Protein AF-A0A7Y3A1U8-F1 (afdb_monomer_lite)

Structure (mmCIF, N/CA/C/O backbone):
data_AF-A0A7Y3A1U8-F1
#
_entry.id   AF-A0A7Y3A1U8-F1
#
loop_
_atom_site.group_PDB
_atom_site.id
_atom_site.type_symbol
_atom_site.label_atom_id
_atom_site.label_alt_id
_atom_site.label_comp_id
_atom_site.label_asym_id
_atom_site.label_entity_id
_atom_site.label_seq_id
_atom_site.pdbx_PDB_ins_code
_atom_site.Cartn_x
_atom_site.Cartn_y
_atom_site.Cartn_z
_atom_site.occupancy
_atom_site.B_iso_or_equiv
_atom_site.auth_seq_id
_atom_site.auth_comp_id
_atom_site.auth_asym_id
_atom_site.auth_atom_id
_atom_site.pdbx_PDB_model_num
ATOM 1 N N . TRP A 1 1 ? -1.201 -0.879 -15.574 1.00 84.00 1 TRP A N 1
ATOM 2 C CA . TRP A 1 1 ? -1.845 -0.434 -14.324 1.00 84.00 1 TRP A CA 1
ATOM 3 C C . TRP A 1 1 ? -2.177 -1.609 -13.418 1.00 84.00 1 TRP A C 1
ATOM 5 O O . TRP A 1 1 ? -1.667 -1.647 -12.302 1.00 84.00 1 TRP A O 1
ATOM 15 N N . ASP A 1 2 ? -2.914 -2.598 -13.917 1.00 90.88 2 ASP A N 1
ATOM 16 C CA . ASP A 1 2 ? -3.489 -3.706 -13.135 1.00 90.88 2 ASP A CA 1
ATOM 17 C C . ASP A 1 2 ? -2.477 -4.464 -12.276 1.00 90.88 2 ASP A C 1
ATOM 19 O O . ASP A 1 2 ? -2.671 -4.604 -11.073 1.00 90.88 2 ASP A O 1
ATOM 23 N N . LEU A 1 3 ? -1.332 -4.861 -12.843 1.00 91.19 3 LEU A N 1
ATOM 24 C CA . LEU A 1 3 ? -0.304 -5.600 -12.099 1.00 91.19 3 LEU A CA 1
ATOM 25 C C . LEU A 1 3 ? 0.225 -4.830 -10.876 1.00 91.19 3 LEU A C 1
ATOM 27 O O . LEU A 1 3 ? 0.515 -5.423 -9.838 1.00 91.19 3 LEU A O 1
ATOM 31 N N . SER A 1 4 ? 0.354 -3.505 -10.982 1.00 92.12 4 SER A N 1
ATOM 32 C CA . SER A 1 4 ? 0.800 -2.672 -9.861 1.00 92.12 4 SER A CA 1
ATOM 33 C C . SER A 1 4 ? -0.253 -2.618 -8.758 1.00 92.12 4 SER A C 1
ATOM 35 O O . SER A 1 4 ? 0.114 -2.648 -7.586 1.00 92.12 4 SER A O 1
ATOM 37 N N . VAL A 1 5 ? -1.534 -2.539 -9.129 1.00 94.38 5 VAL A N 1
ATOM 38 C CA . VAL A 1 5 ? -2.655 -2.499 -8.183 1.00 94.38 5 VAL A CA 1
ATOM 39 C C . VAL A 1 5 ? -2.811 -3.856 -7.501 1.00 94.38 5 VAL A C 1
ATOM 41 O O . VAL A 1 5 ? -2.813 -3.913 -6.279 1.00 94.38 5 VAL A O 1
ATOM 44 N N . LEU A 1 6 ? -2.811 -4.956 -8.261 1.00 94.94 6 LEU A N 1
ATOM 45 C CA . LEU A 1 6 ? -2.920 -6.320 -7.732 1.00 94.94 6 LEU A CA 1
ATOM 46 C C . LEU A 1 6 ? -1.840 -6.635 -6.691 1.00 94.94 6 LEU A C 1
ATOM 48 O O . LEU A 1 6 ? -2.123 -7.222 -5.646 1.00 94.94 6 LEU A O 1
ATOM 52 N N . ARG A 1 7 ? -0.599 -6.198 -6.934 1.00 94.56 7 ARG A N 1
ATOM 53 C CA . ARG A 1 7 ? 0.493 -6.336 -5.961 1.00 94.56 7 ARG A CA 1
ATOM 54 C C . ARG A 1 7 ? 0.229 -5.560 -4.673 1.00 94.56 7 ARG A C 1
ATOM 56 O O . ARG A 1 7 ? 0.497 -6.086 -3.596 1.00 94.56 7 ARG A O 1
ATOM 63 N N . ALA A 1 8 ? -0.285 -4.334 -4.767 1.00 95.62 8 ALA A N 1
ATOM 64 C CA . ALA A 1 8 ? -0.657 -3.551 -3.591 1.00 95.62 8 ALA A CA 1
ATOM 65 C C . ALA A 1 8 ? -1.817 -4.215 -2.828 1.00 95.62 8 ALA A C 1
ATOM 67 O O . ALA A 1 8 ? -1.744 -4.362 -1.610 1.00 95.62 8 ALA A O 1
ATOM 68 N N . THR A 1 9 ? -2.832 -4.712 -3.540 1.00 95.81 9 THR A N 1
ATOM 69 C CA . THR A 1 9 ? -3.963 -5.449 -2.960 1.00 95.81 9 THR A CA 1
ATOM 70 C C . THR A 1 9 ? -3.511 -6.704 -2.217 1.00 95.81 9 THR A C 1
ATOM 72 O O . THR A 1 9 ? -4.011 -6.973 -1.129 1.00 95.81 9 THR A O 1
ATOM 75 N N . SER A 1 10 ? -2.535 -7.454 -2.741 1.00 95.62 10 SER A N 1
ATOM 76 C CA . SER A 1 10 ? -1.974 -8.619 -2.041 1.00 95.62 10 SER A CA 1
ATOM 77 C C . SER A 1 10 ? -1.355 -8.256 -0.687 1.00 95.62 10 SER A C 1
ATOM 79 O O . SER A 1 10 ? -1.464 -9.044 0.252 1.00 95.62 10 SER A O 1
ATOM 81 N N . VAL A 1 11 ? -0.712 -7.090 -0.576 1.00 94.75 11 VAL A N 1
ATOM 82 C CA . VAL A 1 11 ? -0.141 -6.614 0.693 1.00 94.75 11 VAL A CA 1
ATOM 83 C C . VAL A 1 11 ? -1.247 -6.163 1.645 1.00 94.75 11 VAL A C 1
ATOM 85 O O . VAL A 1 11 ? -1.227 -6.547 2.808 1.00 94.75 11 VAL A O 1
ATOM 88 N N . VAL A 1 12 ? -2.242 -5.420 1.152 1.00 96.19 12 VAL A N 1
ATOM 89 C CA . VAL A 1 12 ? -3.402 -4.991 1.953 1.00 96.19 12 VAL A CA 1
ATOM 90 C C . VAL A 1 12 ? -4.164 -6.186 2.524 1.00 96.19 12 VAL A C 1
ATOM 92 O O . VAL A 1 12 ? -4.421 -6.211 3.721 1.00 96.19 12 VAL A O 1
ATOM 95 N N . ARG A 1 13 ? -4.430 -7.222 1.716 1.00 95.94 13 ARG A N 1
ATOM 96 C CA . ARG A 1 13 ? -5.051 -8.467 2.201 1.00 95.94 13 ARG A CA 1
ATOM 97 C C . ARG A 1 13 ? -4.230 -9.121 3.302 1.00 95.94 13 ARG A C 1
ATOM 99 O O . ARG A 1 13 ? -4.775 -9.529 4.312 1.00 95.94 13 ARG A O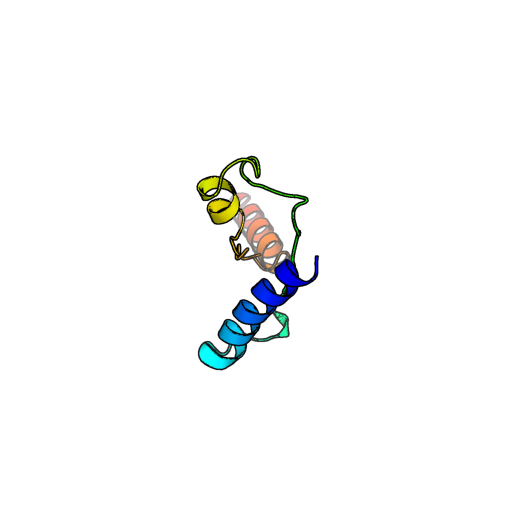 1
ATOM 106 N N . ARG A 1 14 ? -2.902 -9.163 3.160 1.00 96.31 14 ARG A N 1
ATOM 107 C CA . ARG A 1 14 ? -2.030 -9.695 4.215 1.00 96.31 14 ARG A CA 1
ATOM 108 C C . ARG A 1 14 ? -2.124 -8.874 5.508 1.00 96.31 14 ARG A C 1
ATOM 110 O O . ARG A 1 14 ? -2.102 -9.476 6.577 1.00 96.31 14 ARG A O 1
ATOM 117 N N . LEU A 1 15 ? -2.209 -7.544 5.420 1.00 95.81 15 LEU A N 1
ATOM 118 C CA . LEU A 1 15 ? -2.386 -6.660 6.582 1.00 95.81 15 LEU A CA 1
ATOM 119 C C . LEU A 1 15 ? -3.727 -6.896 7.280 1.00 95.81 15 LEU A C 1
ATOM 121 O O . LEU A 1 15 ? -3.766 -6.981 8.502 1.00 95.81 15 LEU A O 1
ATOM 125 N N . GLN A 1 16 ? -4.791 -7.074 6.505 1.00 96.25 16 GLN A N 1
ATOM 126 C CA . GLN A 1 16 ? -6.109 -7.416 7.021 1.00 96.25 16 GLN A CA 1
ATOM 127 C C . GLN A 1 16 ? -6.116 -8.820 7.654 1.00 96.25 16 GLN A C 1
ATOM 129 O O . GLN A 1 16 ? -6.349 -8.960 8.846 1.00 96.25 16 GLN A O 1
ATOM 134 N N . ASP A 1 17 ? -5.769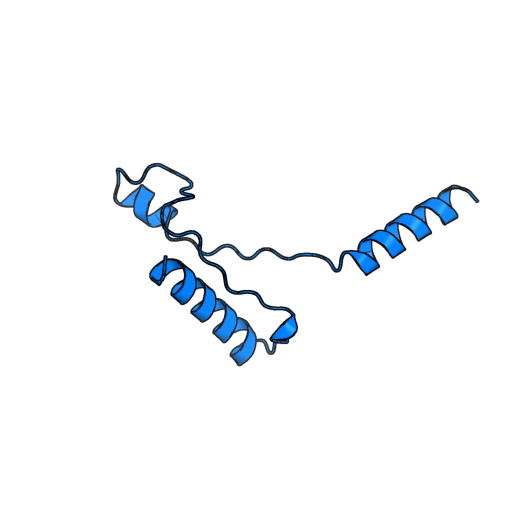 -9.858 6.892 1.00 96.69 17 ASP A N 1
ATOM 135 C CA . ASP A 1 17 ? -5.983 -11.258 7.284 1.00 96.69 17 ASP A CA 1
ATOM 136 C C . ASP A 1 17 ? -5.019 -11.763 8.370 1.00 96.69 17 ASP A C 1
ATOM 138 O O . ASP A 1 17 ? -5.317 -12.733 9.066 1.00 96.69 17 ASP A O 1
ATOM 142 N N . LYS A 1 18 ? -3.809 -11.191 8.469 1.00 97.44 18 LYS A N 1
ATOM 143 C CA . LYS A 1 18 ? -2.774 -11.657 9.417 1.00 97.44 18 LYS A CA 1
ATOM 144 C C . LYS A 1 18 ? -2.496 -10.703 10.563 1.00 97.44 18 LYS A C 1
ATOM 146 O O . LYS A 1 18 ? -1.977 -11.157 11.576 1.00 97.44 18 LYS A O 1
ATOM 151 N N . PHE A 1 19 ? -2.773 -9.417 10.386 1.00 96.25 19 PHE A N 1
ATOM 152 C CA . PHE A 1 19 ? -2.463 -8.392 11.382 1.00 96.25 19 PHE A CA 1
ATOM 153 C C . PHE A 1 19 ? -3.708 -7.640 11.859 1.00 96.25 19 PHE A C 1
ATOM 155 O O . PHE A 1 19 ? -3.566 -6.695 12.628 1.00 96.25 19 PHE A O 1
ATOM 162 N N . ASP A 1 20 ? -4.898 -8.060 11.413 1.00 96.19 20 ASP A N 1
ATOM 163 C CA . ASP A 1 20 ? -6.203 -7.540 11.833 1.00 96.19 20 ASP A CA 1
ATOM 164 C C . ASP A 1 20 ? -6.322 -6.014 11.692 1.00 96.19 20 ASP A C 1
ATOM 166 O O . ASP A 1 20 ? -6.951 -5.310 12.483 1.00 96.19 20 ASP A O 1
ATOM 170 N N . VAL A 1 21 ? -5.656 -5.464 10.670 1.00 95.44 21 VAL A N 1
ATOM 171 C CA . VAL A 1 21 ? -5.737 -4.033 10.394 1.00 95.44 21 VAL A CA 1
ATOM 172 C C . VAL A 1 21 ? -7.103 -3.731 9.792 1.00 95.44 21 VAL A C 1
ATOM 174 O O . VAL A 1 21 ? -7.471 -4.281 8.754 1.00 95.44 21 VAL A O 1
ATOM 177 N N . ALA A 1 22 ? -7.820 -2.814 10.440 1.00 95.50 22 ALA A N 1
ATOM 178 C CA . ALA A 1 22 ? -9.161 -2.403 10.054 1.00 95.50 22 ALA A CA 1
ATOM 179 C C . ALA A 1 22 ? -9.226 -1.985 8.562 1.00 95.50 22 ALA A C 1
ATOM 181 O O . ALA A 1 22 ? -8.471 -1.086 8.159 1.00 95.50 22 ALA A O 1
ATOM 182 N N . PRO A 1 23 ? -10.081 -2.617 7.730 1.00 93.62 23 PRO A N 1
ATOM 183 C CA . PRO A 1 23 ? -10.119 -2.385 6.284 1.00 93.62 23 PRO A CA 1
ATOM 184 C C . PRO A 1 23 ? -10.357 -0.926 5.887 1.00 93.62 23 PRO A C 1
ATOM 186 O O . PRO A 1 23 ? -9.787 -0.451 4.909 1.00 93.62 23 PRO A O 1
ATOM 189 N N . GLU A 1 24 ? -11.140 -0.186 6.670 1.00 93.69 24 GLU A N 1
ATOM 190 C CA . GLU A 1 24 ? -11.439 1.231 6.458 1.00 93.69 24 GLU A CA 1
ATOM 191 C C . GLU A 1 24 ? -10.209 2.147 6.583 1.00 93.69 24 GLU A C 1
ATOM 193 O O . GLU A 1 24 ? -10.239 3.291 6.134 1.00 93.69 24 GLU A O 1
ATOM 198 N N . LYS A 1 25 ? -9.107 1.650 7.162 1.00 92.00 25 LYS A N 1
ATOM 199 C CA . LYS A 1 25 ? -7.827 2.369 7.281 1.00 92.00 25 LYS A CA 1
ATOM 200 C C . LYS A 1 25 ? -6.838 2.024 6.165 1.00 92.00 25 LYS A C 1
ATOM 202 O O . LYS A 1 25 ? -5.719 2.537 6.166 1.00 92.00 25 LYS A O 1
ATOM 207 N N . LEU A 1 26 ? -7.204 1.139 5.237 1.00 94.56 26 LEU A N 1
ATOM 208 C CA . LEU A 1 26 ? -6.309 0.613 4.210 1.00 94.56 26 LEU A CA 1
ATOM 209 C C . LEU A 1 26 ? -6.733 1.076 2.816 1.00 94.56 26 LEU A C 1
ATOM 211 O O . LEU A 1 26 ? -7.888 0.965 2.421 1.00 94.56 26 LEU A O 1
ATOM 215 N N . ILE A 1 27 ? -5.763 1.536 2.024 1.00 94.19 27 ILE A N 1
ATOM 216 C CA . ILE A 1 27 ? -5.970 1.910 0.621 1.00 94.19 27 ILE A CA 1
ATOM 217 C C . ILE A 1 27 ? -4.932 1.183 -0.236 1.00 94.19 27 ILE A C 1
ATOM 219 O O . ILE A 1 27 ? -3.726 1.388 -0.083 1.00 94.19 27 ILE A O 1
ATOM 223 N N . ALA A 1 28 ? -5.391 0.350 -1.172 1.00 95.12 28 ALA A N 1
ATOM 224 C CA . ALA A 1 28 ? -4.536 -0.254 -2.191 1.00 95.12 28 ALA A CA 1
ATOM 225 C C . ALA A 1 28 ? -4.489 0.650 -3.429 1.00 95.12 28 ALA A C 1
ATOM 227 O O . ALA A 1 28 ? -5.516 0.933 -4.038 1.00 95.12 28 ALA A O 1
ATOM 228 N N . SER A 1 29 ? -3.295 1.080 -3.834 1.00 94.06 29 SER A N 1
ATOM 229 C CA . SER A 1 29 ? -3.108 1.879 -5.049 1.00 94.06 29 SER A CA 1
ATOM 230 C C . SER A 1 29 ? -1.886 1.415 -5.837 1.00 94.06 29 SER A C 1
ATOM 232 O O . SER A 1 29 ? -0.923 0.883 -5.285 1.00 94.06 29 SER A O 1
ATOM 234 N N . GLY A 1 30 ? -1.931 1.605 -7.154 1.00 93.19 30 GLY A N 1
ATOM 235 C CA . GLY A 1 30 ? -0.840 1.287 -8.070 1.00 93.19 30 GLY A CA 1
ATOM 236 C C . GLY A 1 30 ? -0.536 2.478 -8.968 1.00 93.19 30 GLY A C 1
ATOM 237 O O . GLY A 1 30 ? -1.421 3.279 -9.240 1.00 93.19 30 GLY A O 1
ATOM 238 N N . ARG A 1 31 ? 0.716 2.604 -9.420 1.00 92.31 31 ARG A N 1
ATOM 239 C CA . ARG A 1 31 ? 1.163 3.720 -10.283 1.00 92.31 31 ARG A CA 1
ATOM 240 C C . ARG A 1 31 ? 1.749 3.272 -11.621 1.00 92.31 31 ARG A C 1
ATOM 242 O O . ARG A 1 31 ? 2.229 4.088 -12.403 1.00 92.31 31 ARG A O 1
ATOM 249 N N . SER A 1 32 ? 1.670 1.968 -11.905 1.00 90.19 32 SER A N 1
ATOM 250 C CA . SER A 1 32 ? 2.198 1.360 -13.131 1.00 90.19 32 SER A CA 1
ATOM 251 C C . SER A 1 32 ? 3.661 1.782 -13.386 1.00 90.19 32 SER A C 1
ATOM 253 O O . SER A 1 32 ? 4.414 2.048 -12.451 1.00 90.19 32 SER A O 1
ATOM 255 N N . SER A 1 33 ? 4.071 1.836 -14.649 1.00 88.25 33 SER A N 1
ATOM 256 C CA . SER A 1 33 ? 5.379 2.306 -15.110 1.00 88.25 33 SER A CA 1
ATOM 257 C C . SER A 1 33 ? 5.527 3.833 -15.170 1.00 88.25 33 SER A C 1
ATOM 259 O O . SER A 1 33 ? 6.593 4.297 -15.555 1.00 88.25 33 SER A O 1
ATOM 261 N N . TYR A 1 34 ? 4.504 4.615 -14.804 1.00 90.88 34 TYR A N 1
ATOM 262 C CA . TYR A 1 34 ? 4.509 6.078 -14.967 1.00 90.88 34 TYR A CA 1
ATOM 263 C C . TYR A 1 34 ? 5.293 6.822 -13.884 1.00 90.88 34 TYR A C 1
ATOM 265 O O . TYR A 1 34 ? 5.560 8.009 -14.031 1.00 90.88 34 TYR A O 1
ATOM 273 N N . GLN A 1 35 ? 5.668 6.143 -12.796 1.00 89.94 35 GLN A N 1
ATOM 274 C CA . GLN A 1 35 ? 6.463 6.743 -11.723 1.00 89.94 35 GLN A CA 1
ATOM 275 C C . GLN A 1 35 ? 7.644 5.841 -11.308 1.00 89.94 35 GLN A C 1
ATOM 277 O O . GLN A 1 35 ? 7.659 5.288 -10.196 1.00 89.94 35 GLN A O 1
ATOM 282 N N . PRO A 1 36 ? 8.629 5.640 -12.203 1.00 91.88 36 PRO A N 1
ATOM 283 C CA . PRO A 1 36 ? 9.836 4.879 -11.893 1.00 91.88 36 PRO A CA 1
ATOM 284 C C . PRO A 1 36 ? 10.733 5.633 -10.891 1.00 91.88 36 PRO A C 1
ATOM 286 O O . PRO A 1 36 ? 10.623 6.846 -10.745 1.00 91.88 36 PRO A O 1
ATOM 289 N N . LEU A 1 37 ? 11.604 4.919 -10.163 1.00 91.31 37 LEU A N 1
ATOM 290 C CA . LEU A 1 37 ? 12.709 5.565 -9.419 1.00 91.31 37 LEU A CA 1
ATOM 291 C C . LEU A 1 37 ? 13.933 5.776 -10.293 1.00 91.31 37 LEU A C 1
ATOM 293 O O . LEU A 1 37 ? 14.700 6.698 -10.059 1.00 91.31 37 LEU A O 1
ATOM 297 N N . VAL A 1 38 ? 14.142 4.841 -11.212 1.00 94.88 38 VAL A N 1
ATOM 298 C CA . VAL A 1 38 ? 15.309 4.735 -12.083 1.00 94.88 38 VAL A CA 1
ATOM 299 C C . VAL A 1 38 ? 14.839 4.303 -13.465 1.00 94.88 38 VAL A C 1
ATOM 301 O O . VAL A 1 38 ? 13.758 3.723 -13.591 1.00 94.88 38 VAL A O 1
ATOM 304 N N . ASP A 1 39 ? 15.634 4.534 -14.498 1.00 94.62 39 ASP A N 1
ATOM 305 C CA . ASP A 1 39 ? 15.249 4.189 -15.868 1.00 94.62 39 ASP A CA 1
ATOM 306 C C . ASP A 1 39 ? 15.052 2.679 -16.055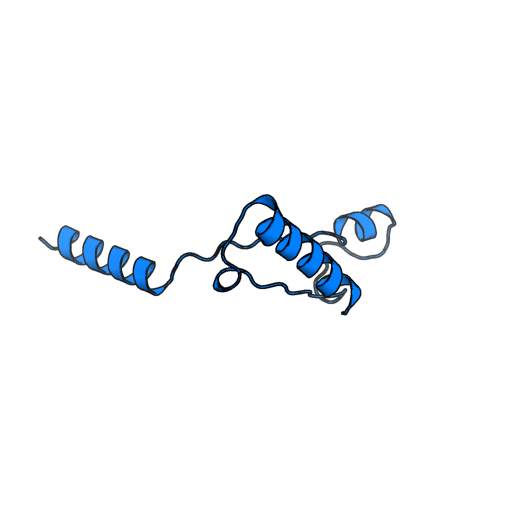 1.00 94.62 39 ASP A C 1
ATOM 308 O O . ASP A 1 39 ? 15.712 1.865 -15.424 1.00 94.62 39 ASP A O 1
ATOM 312 N N . ASN A 1 40 ? 14.119 2.253 -16.911 1.00 91.12 40 ASN A N 1
ATOM 313 C CA . ASN A 1 40 ? 13.811 0.824 -17.118 1.00 91.12 40 ASN A CA 1
ATOM 314 C C . ASN A 1 40 ? 14.764 0.116 -18.108 1.00 91.12 40 ASN A C 1
ATOM 316 O O . ASN A 1 40 ? 14.387 -0.880 -18.734 1.00 91.12 40 ASN A O 1
ATOM 320 N N . ASP A 1 41 ? 15.992 0.602 -18.234 1.00 95.38 41 ASP A N 1
ATOM 321 C CA . ASP A 1 41 ? 17.011 0.164 -19.194 1.00 95.38 41 ASP A CA 1
ATOM 322 C C . ASP A 1 41 ? 17.623 -1.209 -18.847 1.00 95.38 41 ASP A C 1
ATOM 324 O O . ASP A 1 41 ? 17.736 -2.087 -19.704 1.00 95.38 41 ASP A O 1
ATOM 328 N N . SER A 1 42 ? 17.910 -1.475 -17.573 1.00 96.56 42 SER A N 1
ATOM 329 C CA . SER A 1 42 ? 18.575 -2.697 -17.118 1.00 96.56 42 SER A CA 1
ATOM 330 C C . SER A 1 42 ? 17.650 -3.636 -16.340 1.00 96.56 42 SER A C 1
ATOM 332 O O . SER A 1 42 ? 16.595 -3.258 -15.816 1.00 96.56 42 SER A O 1
ATOM 334 N N . ARG A 1 43 ? 18.047 -4.913 -16.248 1.00 95.81 43 ARG A N 1
ATOM 335 C CA . ARG A 1 43 ? 17.334 -5.914 -15.437 1.00 95.81 43 ARG A CA 1
ATOM 336 C C . ARG A 1 43 ? 17.308 -5.506 -13.962 1.00 95.81 43 ARG A C 1
ATOM 338 O O . ARG A 1 43 ? 16.249 -5.599 -13.336 1.00 95.81 43 ARG A O 1
ATOM 345 N N . GLU A 1 44 ? 18.440 -5.010 -13.466 1.00 96.00 44 GLU A N 1
ATOM 346 C CA . GLU A 1 44 ? 18.613 -4.443 -12.128 1.00 96.00 44 GLU A CA 1
ATOM 347 C C . GLU A 1 44 ? 17.618 -3.301 -11.883 1.00 96.00 44 GLU A C 1
ATOM 349 O O . GLU A 1 44 ? 16.866 -3.310 -10.908 1.00 96.00 44 GLU A O 1
ATOM 354 N N . ASN A 1 45 ? 17.535 -2.339 -12.805 1.00 95.31 45 ASN A N 1
ATOM 355 C CA . ASN A 1 45 ? 16.687 -1.161 -12.635 1.00 95.31 45 ASN A CA 1
ATOM 356 C C . ASN A 1 45 ? 15.202 -1.504 -12.672 1.00 95.31 45 ASN A C 1
ATOM 358 O O . ASN A 1 45 ? 14.431 -1.064 -11.814 1.00 95.31 45 ASN A O 1
ATOM 362 N N . ARG A 1 46 ? 14.801 -2.390 -13.590 1.00 92.19 46 ARG A N 1
ATOM 363 C CA . ARG A 1 46 ? 13.438 -2.929 -13.606 1.00 92.19 46 ARG A CA 1
ATOM 364 C C . ARG A 1 46 ? 13.110 -3.650 -12.299 1.00 92.19 46 ARG A C 1
ATOM 366 O O . ARG A 1 46 ? 11.972 -3.567 -11.842 1.00 92.19 46 ARG A O 1
ATOM 373 N N . ALA A 1 47 ? 14.065 -4.355 -11.687 1.00 92.69 47 ALA A N 1
ATOM 374 C CA . ALA A 1 47 ? 13.862 -4.982 -10.381 1.00 92.69 47 ALA A CA 1
ATOM 375 C C . ALA A 1 47 ? 13.652 -3.944 -9.272 1.00 92.69 47 ALA A C 1
ATOM 377 O O . ALA A 1 47 ? 12.677 -4.059 -8.530 1.00 92.69 47 ALA A O 1
ATOM 378 N N . ARG A 1 48 ? 14.469 -2.883 -9.232 1.00 93.19 48 ARG A N 1
ATOM 379 C CA . ARG A 1 48 ? 14.311 -1.760 -8.288 1.00 93.19 48 ARG A CA 1
ATOM 380 C C . ARG A 1 48 ? 12.959 -1.048 -8.431 1.00 93.19 48 ARG A C 1
ATOM 382 O O . ARG A 1 48 ? 12.339 -0.669 -7.437 1.00 93.19 48 ARG A O 1
ATOM 389 N N . ASN A 1 49 ? 12.455 -0.913 -9.657 1.00 92.94 49 ASN A N 1
ATOM 390 C CA . ASN A 1 49 ? 11.158 -0.287 -9.919 1.00 92.94 49 ASN A CA 1
ATOM 391 C C . ASN A 1 49 ? 9.957 -1.148 -9.490 1.00 92.94 49 ASN A C 1
ATOM 393 O O . ASN A 1 49 ? 8.908 -0.593 -9.162 1.00 92.94 49 ASN A O 1
ATOM 397 N N . ARG A 1 50 ? 10.097 -2.480 -9.410 1.00 91.50 50 ARG A N 1
ATOM 398 C CA . ARG A 1 50 ? 9.055 -3.409 -8.926 1.00 91.50 50 ARG A CA 1
ATOM 399 C C . ARG A 1 50 ? 8.957 -3.422 -7.392 1.00 91.50 50 ARG A C 1
ATOM 401 O O . ARG A 1 50 ? 9.058 -4.480 -6.768 1.00 91.50 50 ARG A O 1
ATOM 408 N N . ARG A 1 51 ? 8.709 -2.259 -6.786 1.00 91.44 51 ARG A N 1
ATOM 409 C CA . ARG A 1 51 ? 8.565 -2.070 -5.330 1.00 91.44 51 ARG A CA 1
ATOM 410 C C . ARG A 1 51 ? 7.118 -1.794 -4.918 1.00 91.44 51 ARG A C 1
ATOM 412 O O . ARG A 1 51 ? 6.353 -1.227 -5.693 1.00 91.44 51 ARG A O 1
ATOM 419 N N . THR A 1 52 ? 6.778 -2.123 -3.675 1.00 91.19 52 THR A N 1
ATOM 420 C CA . THR A 1 52 ? 5.546 -1.666 -3.012 1.00 91.19 52 THR A CA 1
ATOM 421 C C . THR A 1 52 ? 5.934 -0.665 -1.926 1.00 91.19 52 THR A C 1
ATOM 423 O O . THR A 1 52 ? 6.848 -0.932 -1.153 1.00 91.19 52 THR A O 1
ATOM 426 N N . ARG A 1 53 ? 5.278 0.500 -1.883 1.00 91.88 53 ARG A N 1
ATOM 427 C CA . ARG A 1 53 ? 5.478 1.511 -0.833 1.00 91.88 53 ARG A CA 1
ATOM 428 C C . ARG A 1 53 ? 4.278 1.504 0.105 1.00 91.88 53 ARG A C 1
ATOM 430 O O . ARG A 1 53 ? 3.150 1.501 -0.374 1.00 91.88 53 ARG A O 1
ATOM 437 N N . ILE A 1 54 ? 4.535 1.557 1.408 1.00 92.75 54 ILE A N 1
ATOM 438 C CA . ILE A 1 54 ? 3.514 1.775 2.436 1.00 92.75 54 ILE A CA 1
ATOM 439 C C . ILE A 1 54 ? 3.661 3.223 2.897 1.00 92.75 54 ILE A C 1
ATOM 441 O O . ILE A 1 54 ? 4.763 3.652 3.234 1.00 92.75 54 ILE A O 1
ATOM 445 N N . VAL A 1 55 ? 2.573 3.986 2.848 1.00 92.19 55 VAL A N 1
ATOM 446 C CA . VAL A 1 55 ? 2.531 5.374 3.316 1.00 92.19 55 VAL A CA 1
ATOM 447 C C . VAL A 1 55 ? 1.577 5.413 4.497 1.00 92.19 55 VAL A C 1
ATOM 449 O O . VAL A 1 55 ? 0.410 5.061 4.349 1.00 92.19 55 VAL A O 1
ATOM 452 N N . ILE A 1 56 ? 2.084 5.803 5.662 1.00 91.31 56 ILE A N 1
ATOM 453 C CA . ILE A 1 56 ? 1.284 5.955 6.876 1.00 91.31 56 ILE A CA 1
ATOM 454 C C . ILE A 1 56 ? 0.875 7.419 6.948 1.00 91.31 56 ILE A C 1
ATOM 456 O O . ILE A 1 56 ? 1.731 8.297 7.044 1.00 91.31 56 ILE A O 1
ATOM 460 N N . LEU A 1 57 ? -0.426 7.671 6.857 1.00 89.81 57 LEU A N 1
ATOM 461 C CA . LEU A 1 57 ? -0.981 9.009 6.999 1.00 89.81 57 LEU A CA 1
ATOM 462 C C . LEU A 1 57 ? -1.500 9.169 8.433 1.00 89.81 57 LEU A C 1
ATOM 464 O O . LEU A 1 57 ? -2.272 8.318 8.886 1.00 89.81 57 LEU A O 1
ATOM 468 N N . PRO A 1 58 ? -1.089 10.216 9.166 1.00 86.56 58 PRO A N 1
ATOM 469 C CA . PRO A 1 58 ? -1.705 10.528 10.446 1.00 86.56 58 PRO A CA 1
ATOM 470 C C . PRO A 1 58 ? -3.160 10.961 10.229 1.00 86.56 58 PRO A C 1
ATOM 472 O O . PRO A 1 58 ? -3.525 11.460 9.163 1.00 86.56 58 PRO A O 1
ATOM 475 N N . ASN A 1 59 ? -4.000 10.791 11.252 1.00 85.94 59 ASN A N 1
ATOM 476 C CA . ASN A 1 59 ? -5.328 11.397 11.240 1.00 85.94 59 ASN A CA 1
ATOM 477 C C . ASN A 1 59 ? -5.147 12.923 11.263 1.00 85.94 59 ASN A C 1
ATOM 479 O O . ASN A 1 59 ? -4.667 13.472 12.254 1.00 85.94 59 ASN A O 1
ATOM 483 N N . ILE A 1 60 ? -5.496 13.563 10.149 1.00 84.62 60 ILE A N 1
ATOM 484 C CA . ILE A 1 60 ? -5.271 14.989 9.909 1.00 84.62 60 ILE A CA 1
ATOM 485 C C . ILE A 1 60 ? -6.045 15.843 10.922 1.00 84.62 60 ILE A C 1
ATOM 487 O O . ILE A 1 60 ? -5.493 16.801 11.453 1.00 84.62 60 ILE A O 1
ATOM 491 N N . ASP A 1 61 ? -7.273 15.454 11.269 1.00 83.62 61 ASP A N 1
ATOM 492 C CA . ASP A 1 61 ? -8.101 16.191 12.230 1.00 83.62 61 ASP A CA 1
ATOM 493 C C . ASP A 1 61 ? -7.484 16.167 13.632 1.00 83.62 61 ASP A C 1
ATOM 495 O O . ASP A 1 61 ? -7.357 17.199 14.288 1.00 83.62 61 ASP A O 1
ATOM 499 N N . LYS A 1 62 ? -7.023 14.989 14.078 1.00 82.19 62 LYS A N 1
ATOM 500 C CA . LYS A 1 62 ? -6.293 14.852 15.348 1.00 82.19 62 LYS A CA 1
ATOM 501 C C . LYS A 1 62 ? -4.974 15.611 15.324 1.00 82.19 62 LYS A C 1
ATOM 503 O O . LYS A 1 62 ? -4.606 16.202 16.332 1.00 82.19 62 LYS A O 1
ATOM 508 N N . PHE A 1 63 ? -4.270 15.588 14.195 1.00 85.44 63 PHE A N 1
ATOM 509 C CA . PHE A 1 63 ? -3.021 16.320 14.030 1.00 85.44 63 PHE A CA 1
ATOM 510 C C . 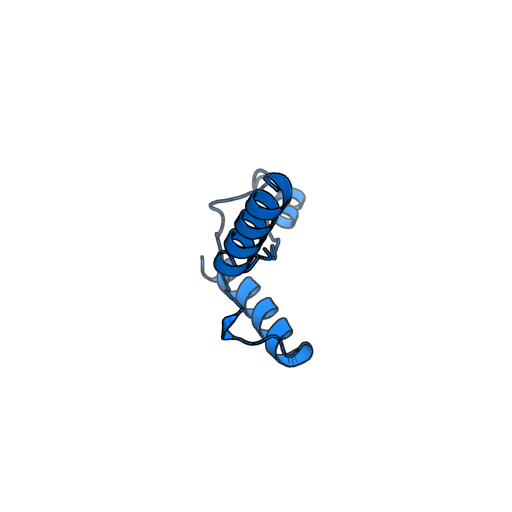PHE A 1 63 ? -3.240 17.829 14.202 1.00 85.44 63 PHE A C 1
ATOM 512 O O . PHE A 1 63 ? -2.559 18.446 15.014 1.00 85.44 63 PHE A O 1
ATOM 519 N N . PHE A 1 64 ? -4.237 18.415 13.532 1.00 86.50 64 PHE A N 1
ATOM 520 C CA . PHE A 1 64 ? -4.554 19.838 13.692 1.00 86.50 64 PHE A CA 1
ATOM 521 C C . PHE A 1 64 ? -5.060 20.185 15.095 1.00 86.50 64 PHE A C 1
ATOM 523 O O . PHE A 1 64 ? -4.693 21.228 15.629 1.00 86.50 64 PHE A O 1
ATOM 530 N N . ALA A 1 65 ? -5.854 19.314 15.722 1.00 87.06 65 ALA A N 1
ATOM 531 C CA . ALA A 1 65 ? -6.291 19.518 17.101 1.00 87.06 65 ALA A CA 1
ATOM 532 C C . ALA A 1 65 ? -5.108 19.576 18.086 1.00 87.06 65 ALA A C 1
ATOM 534 O O . ALA A 1 65 ? -5.093 20.441 18.959 1.00 87.06 65 ALA A O 1
ATOM 535 N N . LEU A 1 66 ? -4.107 18.702 17.919 1.00 85.94 66 LEU A N 1
ATOM 536 C CA . LEU A 1 66 ? -2.883 18.706 18.728 1.00 85.94 66 LEU A CA 1
ATOM 537 C C . LEU A 1 66 ? -2.061 19.981 18.506 1.00 85.94 66 LEU A C 1
ATOM 539 O O . LEU A 1 66 ? -1.732 20.657 19.476 1.00 85.94 66 LEU A O 1
ATOM 543 N N . MET A 1 67 ? -1.819 20.359 17.248 1.00 84.94 67 MET A N 1
ATOM 544 C CA . MET A 1 67 ? -1.078 21.584 16.914 1.00 84.94 67 MET A CA 1
ATOM 545 C C . MET A 1 67 ? -1.734 22.838 17.508 1.00 84.94 67 MET A C 1
ATOM 547 O O . MET A 1 67 ? -1.056 23.680 18.090 1.00 84.94 67 MET A O 1
ATOM 551 N N . ASN A 1 68 ? -3.064 22.941 17.417 1.00 84.88 68 ASN A N 1
ATOM 552 C CA . ASN A 1 68 ? -3.805 24.060 17.998 1.00 84.88 68 ASN A CA 1
ATOM 553 C C . ASN A 1 68 ? -3.726 24.059 19.531 1.00 84.88 68 ASN A C 1
ATOM 555 O O . ASN A 1 68 ? -3.635 25.122 20.137 1.00 84.88 68 ASN A O 1
ATOM 559 N N . SER A 1 69 ? -3.768 22.886 20.172 1.00 80.44 69 SER A N 1
ATOM 560 C CA . SER A 1 69 ? -3.637 22.795 21.631 1.00 80.44 69 SER A CA 1
ATOM 561 C C . SER A 1 69 ? -2.248 23.220 22.116 1.00 80.44 69 SER A C 1
ATOM 563 O O . SER A 1 69 ? -2.156 23.984 23.072 1.00 80.44 69 SER A O 1
ATOM 565 N N . GLU A 1 70 ? -1.184 22.822 21.412 1.00 76.44 70 GLU A N 1
ATOM 566 C CA . GLU A 1 70 ? 0.189 23.244 21.710 1.00 76.44 70 GLU A CA 1
ATOM 567 C C . GLU A 1 70 ? 0.370 24.757 21.523 1.00 76.44 70 GLU A C 1
ATOM 569 O O . GLU A 1 70 ? 1.001 25.412 22.351 1.00 76.44 70 GLU A O 1
ATOM 574 N N . GLU A 1 71 ? -0.227 25.337 20.477 1.00 7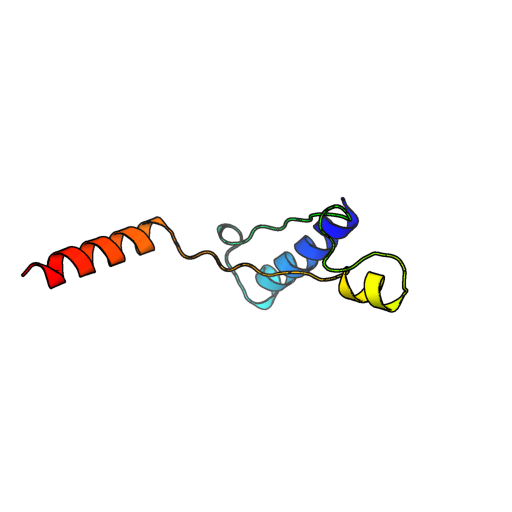5.31 71 GLU A N 1
ATOM 575 C CA . GLU A 1 71 ? -0.172 26.783 20.236 1.00 75.31 71 GLU A CA 1
ATOM 576 C C . GLU A 1 71 ? -0.899 27.588 21.327 1.00 75.31 71 GLU A C 1
ATOM 578 O O . GLU A 1 71 ? -0.449 28.670 21.709 1.00 75.31 71 GLU A O 1
ATOM 583 N N . MET A 1 72 ? -2.004 27.061 21.863 1.00 66.56 72 MET A N 1
ATOM 584 C CA . MET A 1 72 ? -2.733 27.691 22.967 1.00 66.56 72 MET A CA 1
ATOM 585 C C . MET A 1 72 ? -1.992 27.573 24.305 1.00 66.56 72 MET A C 1
ATOM 587 O O . MET A 1 72 ? -2.012 28.526 25.082 1.00 66.56 72 MET A O 1
ATOM 591 N N . GLU A 1 73 ? -1.316 26.449 24.563 1.00 71.25 73 GLU A N 1
ATOM 592 C CA . GLU A 1 73 ? -0.495 26.243 25.764 1.00 71.25 73 GLU A CA 1
ATOM 593 C C . GLU A 1 73 ? 0.749 27.152 25.753 1.00 71.25 73 GLU A C 1
ATOM 595 O O . GLU A 1 73 ? 1.083 27.752 26.767 1.00 71.25 73 GLU A O 1
ATOM 600 N N . ALA A 1 74 ? 1.397 27.327 24.593 1.00 69.38 74 ALA A N 1
ATOM 601 C CA . ALA A 1 74 ? 2.582 28.177 24.435 1.00 69.38 74 ALA A CA 1
ATOM 602 C C . ALA A 1 74 ? 2.301 29.688 24.557 1.00 69.38 74 ALA A C 1
ATOM 604 O O . ALA A 1 74 ? 3.226 30.479 24.740 1.00 69.38 74 ALA A O 1
ATOM 605 N N . ARG A 1 75 ? 1.036 30.105 24.418 1.00 65.62 75 ARG A N 1
ATOM 606 C CA . ARG A 1 75 ? 0.588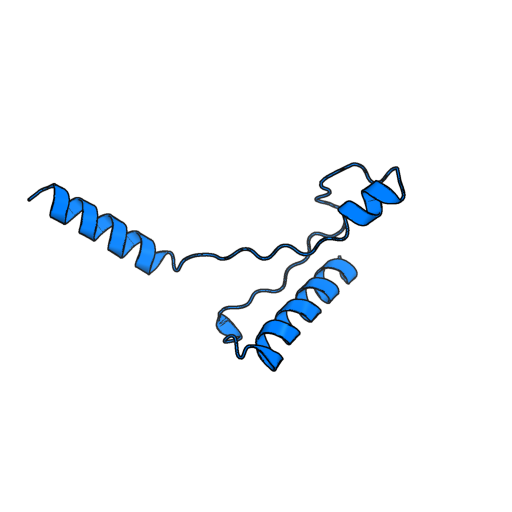 31.501 24.574 1.00 65.62 75 ARG A CA 1
ATOM 607 C C . ARG A 1 75 ? 0.156 31.847 26.004 1.00 65.62 75 ARG A C 1
ATOM 609 O O . ARG A 1 75 ? -0.236 32.992 26.238 1.00 65.62 75 ARG A O 1
ATOM 616 N N . LYS A 1 76 ? 0.174 30.879 26.919 1.00 53.06 76 LYS A N 1
ATOM 617 C CA . LYS A 1 76 ? -0.208 31.035 28.324 1.00 53.06 76 LYS A CA 1
ATOM 618 C C . LYS A 1 76 ? 1.022 31.245 29.201 1.00 53.06 76 LYS A C 1
ATOM 620 O O . LYS A 1 76 ? 0.895 32.032 30.164 1.00 53.06 76 LYS A O 1
#

pLDDT: mean 89.81, std 8.19, range [53.06, 97.44]

Radius of gyration: 18.58 Å; chains: 1; bounding box: 30×43×48 Å

Foldseek 3Di:
DVVQQVVQVVVLVCCCPPVVPDNVQDDGDGDPPPDAPDDPPDPVRVVNRPDDDDDDDDPVVVVVVVVVVVVVVVVD

Sequence (76 aa):
WDLSVLRATSVVRRLQDKFDVAPEKLIASGRSSYQPLVDNDSRENRARNRRTRIVILPNIDKFFALMNSEEMEARK

Secondary structure (DSSP, 8-state):
-HHHHHHHHHHHHHHHHHH---GGG------GGGS-SS-TTSHHHHHHHS---------HHHHHHHHHHHHHHHT-